Protein AF-Q9X5H3-F1 (afdb_monomer)

Radius of gyration: 11.9 Å; Cα contacts (8 Å, |Δi|>4): 51; chains: 1; bounding box: 23×24×29 Å

pLDDT: mean 95.86, std 8.27, range [49.31, 98.75]

Nearest PDB structures (foldseek):
  6mtz-assembly2_B  TM=1.002E+00  e=1.985E-06  Helicobacter pylori G27
  6mtz-assembly1_A  TM=9.966E-01  e=1.164E-05  Helicobacter pylori G27
  2bfw-assembly1_A  TM=5.044E-01  e=2.428E+00  Pyrococcus abyssi
  6vg7-assembly1_A  TM=5.882E-01  e=8.846E+00  synthetic construct

Organism: Helicobacter pylori (NCBI:txid210)

InterPro domains:
  IPR052968 Nucleotide metabolism enzyme [PTHR42146] (1-54)

Solvent-accessible surface area (backbone atoms only — not comparable to full-at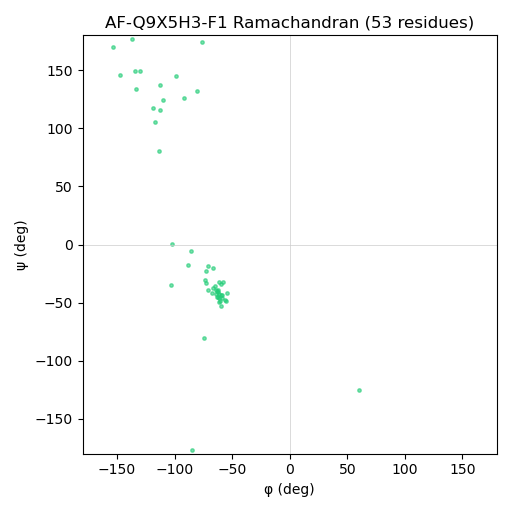om values): 3290 Å² total; per-residue (Å²): 126,86,43,76,47,78,36,39,74,53,73,67,25,48,47,54,52,59,56,49,56,77,77,41,92,49,61,47,80,47,68,25,81,60,70,71,46,44,55,51,52,51,52,52,51,52,51,53,54,53,60,63,70,79,110

Secondary structure (DSSP, 8-state):
--EEEEE-SSHHHHHHHHHHHHH-SSEEEEE--STHHHHHHHHHHHHHHHHHH--

Foldseek 3Di:
DAEEAEFEDDPVRVVVVVVVVVPDVHYHYHYDHDDPRSVVSVVVVVVVVVVVVVD

Sequence (55 aa):
MQVYHLSHIDLDGYACQLVSKQFFKNIQCYNANYGREVSARIYEILNAIAQSKEN

Structure (mmCIF, N/CA/C/O backbone):
data_AF-Q9X5H3-F1
#
_entry.id   AF-Q9X5H3-F1
#
loop_
_atom_site.group_PDB
_atom_site.id
_atom_site.type_symbol
_atom_site.label_atom_id
_atom_site.label_alt_id
_atom_site.label_comp_id
_atom_site.label_asym_id
_atom_site.label_entity_id
_atom_site.label_seq_id
_atom_site.pdbx_PDB_ins_code
_atom_site.Cartn_x
_atom_site.Cartn_y
_atom_site.Cartn_z
_atom_site.occupancy
_atom_site.B_iso_or_equiv
_atom_site.auth_seq_id
_atom_site.auth_comp_id
_atom_site.auth_asym_id
_atom_site.auth_atom_id
_atom_site.pdbx_PDB_model_num
ATOM 1 N N . MET A 1 1 ? -10.329 -4.618 14.483 1.00 89.31 1 MET A N 1
ATOM 2 C CA . MET A 1 1 ? -8.996 -4.130 14.074 1.00 89.31 1 MET A CA 1
ATOM 3 C C . MET A 1 1 ? -9.115 -3.558 12.673 1.00 89.31 1 MET A C 1
ATOM 5 O O . MET A 1 1 ? -9.620 -4.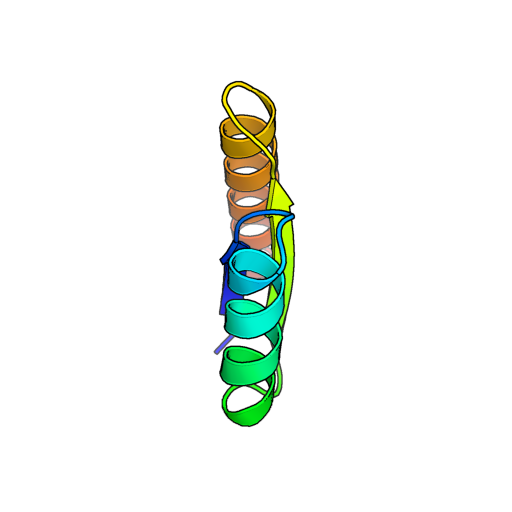263 11.809 1.00 89.31 1 MET A O 1
ATOM 9 N N . GLN A 1 2 ? -8.734 -2.296 12.481 1.00 96.38 2 GLN A N 1
ATOM 10 C CA . GLN A 1 2 ? -8.657 -1.663 11.161 1.00 96.38 2 GLN A CA 1
ATOM 11 C C . GLN A 1 2 ? -7.344 -2.074 10.482 1.00 96.38 2 GLN A C 1
ATOM 13 O O . GLN A 1 2 ? -6.296 -1.992 11.122 1.00 96.38 2 GLN A O 1
ATOM 18 N N . VAL A 1 3 ? -7.391 -2.496 9.215 1.00 98.25 3 VAL A N 1
ATOM 19 C CA . VAL A 1 3 ? -6.193 -2.819 8.417 1.00 98.25 3 VAL A CA 1
ATOM 20 C C . VAL A 1 3 ? -6.028 -1.803 7.288 1.00 98.25 3 VAL A C 1
ATOM 22 O O . VAL A 1 3 ? -6.994 -1.462 6.611 1.00 98.25 3 VAL A O 1
ATOM 25 N N . TYR A 1 4 ? -4.798 -1.350 7.061 1.00 98.50 4 TYR A N 1
ATOM 26 C CA . TYR A 1 4 ? -4.425 -0.521 5.916 1.00 98.50 4 TYR A CA 1
ATOM 27 C C . TYR A 1 4 ? -3.370 -1.278 5.101 1.00 98.50 4 TYR A C 1
ATOM 29 O O . TYR A 1 4 ? -2.305 -1.591 5.629 1.00 98.50 4 TYR A O 1
ATOM 37 N N . HIS A 1 5 ? -3.670 -1.622 3.846 1.00 98.69 5 HIS A N 1
ATOM 38 C CA . HIS A 1 5 ? -2.813 -2.461 2.999 1.00 98.69 5 HIS A CA 1
ATOM 39 C C . HIS A 1 5 ? -2.333 -1.683 1.772 1.00 98.69 5 HIS A C 1
ATOM 41 O O . HIS A 1 5 ? -3.092 -1.471 0.827 1.00 98.69 5 HIS A O 1
ATOM 47 N N . LEU A 1 6 ? -1.059 -1.290 1.784 1.00 98.75 6 LEU A N 1
ATOM 48 C CA . LEU A 1 6 ? -0.359 -0.711 0.638 1.00 98.75 6 LEU A CA 1
ATOM 49 C C . LEU A 1 6 ? 0.348 -1.806 -0.171 1.00 98.75 6 LEU A C 1
ATOM 51 O O . LEU A 1 6 ? 1.137 -2.554 0.397 1.00 98.75 6 LEU A O 1
ATOM 55 N N . SER A 1 7 ? 0.084 -1.879 -1.476 1.00 98.75 7 SER A N 1
ATOM 56 C CA . SER A 1 7 ? 0.712 -2.842 -2.393 1.00 98.75 7 SER A CA 1
ATOM 57 C C . SER A 1 7 ? 1.118 -2.194 -3.728 1.00 98.75 7 SER A C 1
ATOM 59 O O . SER A 1 7 ? 0.873 -1.005 -3.948 1.00 98.75 7 SER A O 1
ATOM 61 N N . HIS A 1 8 ? 1.752 -2.955 -4.621 1.00 98.62 8 HIS A N 1
ATOM 62 C CA . HIS A 1 8 ? 2.138 -2.489 -5.956 1.00 98.62 8 HIS A CA 1
ATOM 63 C C . HIS A 1 8 ? 0.939 -2.433 -6.929 1.00 98.62 8 HIS A C 1
ATOM 65 O O . HIS A 1 8 ? -0.180 -2.812 -6.567 1.00 98.62 8 HIS A O 1
ATOM 71 N N . ILE A 1 9 ? 1.144 -1.917 -8.148 1.00 98.56 9 ILE A N 1
ATOM 72 C CA . ILE A 1 9 ? 0.082 -1.744 -9.166 1.00 98.56 9 ILE A CA 1
ATOM 73 C C . ILE A 1 9 ? 0.094 -2.807 -10.274 1.00 98.56 9 ILE A C 1
ATOM 75 O O . ILE A 1 9 ? -0.720 -2.741 -11.194 1.00 98.56 9 ILE A O 1
ATOM 79 N N . ASP A 1 10 ? 1.021 -3.756 -10.224 1.00 98.44 10 ASP A N 1
ATOM 80 C CA . ASP A 1 10 ? 1.058 -4.881 -11.151 1.00 98.44 10 ASP A CA 1
ATOM 81 C C . ASP A 1 10 ? 0.146 -6.029 -10.683 1.00 98.44 10 ASP A C 1
ATOM 83 O O . ASP A 1 10 ? -0.598 -5.916 -9.702 1.00 98.44 10 ASP A O 1
ATOM 87 N N . LEU A 1 11 ? 0.159 -7.139 -11.427 1.00 98.56 11 LEU A N 1
ATOM 88 C CA . LEU A 1 11 ? -0.698 -8.289 -11.140 1.00 98.56 11 LEU A CA 1
ATOM 89 C C . LEU A 1 11 ? -0.454 -8.846 -9.733 1.00 98.56 11 LEU A C 1
ATOM 91 O O . LEU A 1 11 ? -1.418 -9.136 -9.026 1.00 98.56 11 LEU A O 1
ATOM 95 N N . ASP A 1 12 ? 0.809 -8.973 -9.327 1.00 98.50 12 ASP A N 1
ATOM 96 C CA . ASP A 1 12 ? 1.162 -9.480 -7.999 1.00 98.50 12 ASP A CA 1
ATOM 97 C C . ASP A 1 12 ? 0.728 -8.498 -6.899 1.00 98.50 12 ASP A C 1
ATOM 99 O O . ASP A 1 12 ? 0.093 -8.878 -5.909 1.00 98.50 12 ASP A O 1
ATOM 103 N N . GLY A 1 13 ? 0.936 -7.198 -7.134 1.00 98.50 13 GLY A N 1
ATOM 104 C CA . GLY A 1 13 ? 0.492 -6.139 -6.239 1.00 98.50 13 GLY A CA 1
ATOM 105 C C . GLY A 1 13 ? -1.013 -6.180 -5.954 1.00 98.50 13 GLY A C 1
ATOM 106 O O . GLY A 1 13 ? -1.435 -6.152 -4.790 1.00 98.50 13 GLY A O 1
ATOM 107 N N . TYR A 1 14 ? -1.839 -6.319 -6.993 1.00 98.62 14 TYR A N 1
ATOM 108 C CA . TYR A 1 14 ? -3.287 -6.459 -6.818 1.00 98.62 14 TYR A CA 1
ATOM 109 C C . TYR A 1 14 ? -3.702 -7.830 -6.261 1.00 98.62 14 TYR A C 1
ATOM 111 O O . TYR A 1 14 ? -4.652 -7.901 -5.471 1.00 98.62 14 TYR A O 1
ATOM 119 N N . ALA A 1 15 ? -2.993 -8.911 -6.598 1.00 98.69 15 ALA A N 1
ATOM 120 C CA . ALA A 1 15 ? -3.259 -10.240 -6.047 1.00 98.69 15 ALA A CA 1
ATOM 121 C C . ALA A 1 15 ? -3.061 -10.279 -4.522 1.00 98.69 15 ALA A C 1
ATOM 123 O O . ALA A 1 15 ? -3.899 -10.840 -3.811 1.00 98.69 15 ALA A O 1
ATOM 124 N N . CYS A 1 16 ? -2.040 -9.595 -3.994 1.00 98.75 16 CYS A N 1
ATOM 125 C CA . CYS A 1 16 ? -1.836 -9.446 -2.548 1.00 98.75 16 CYS A CA 1
ATOM 126 C C . CYS A 1 16 ? -3.079 -8.871 -1.849 1.00 98.75 16 CYS A C 1
ATOM 128 O O . CYS A 1 16 ? -3.503 -9.343 -0.787 1.00 98.75 16 CYS A O 1
ATOM 130 N N . GLN A 1 17 ? -3.715 -7.871 -2.463 1.00 98.62 17 GLN A N 1
ATOM 131 C CA . GLN A 1 17 ? -4.921 -7.266 -1.909 1.00 98.62 17 GLN A CA 1
ATOM 132 C C . GLN A 1 17 ? -6.130 -8.200 -2.001 1.00 98.62 17 GLN A C 1
ATOM 134 O O . GLN A 1 17 ? -6.895 -8.272 -1.035 1.00 98.62 17 GLN A O 1
ATOM 139 N N . LEU A 1 18 ? -6.278 -8.945 -3.103 1.00 98.50 18 LEU A N 1
ATOM 140 C CA . LEU A 1 18 ? -7.302 -9.987 -3.234 1.00 98.50 18 LEU A CA 1
ATOM 141 C C . LEU A 1 18 ? -7.194 -10.996 -2.090 1.00 98.50 18 LEU A C 1
ATOM 143 O O . LEU A 1 18 ? -8.200 -11.268 -1.434 1.00 98.50 18 LEU A O 1
ATOM 147 N N . VAL A 1 19 ? -5.982 -11.488 -1.814 1.00 98.62 19 VAL A N 1
ATOM 148 C CA . VAL A 1 19 ? -5.721 -12.421 -0.710 1.00 98.62 19 VAL A CA 1
ATOM 149 C C . VAL A 1 19 ? -6.108 -11.783 0.621 1.00 98.62 19 VAL A C 1
ATOM 151 O O . VAL A 1 19 ? -6.922 -12.341 1.351 1.00 98.62 19 VAL A O 1
ATOM 154 N N . SER A 1 20 ? -5.610 -10.581 0.926 1.00 98.38 20 SER A N 1
ATOM 155 C CA . SER A 1 20 ? -5.878 -9.930 2.218 1.00 98.38 20 SER A CA 1
ATOM 156 C C . SER A 1 20 ? -7.368 -9.671 2.492 1.00 98.38 20 SER A C 1
ATOM 158 O O . SER A 1 20 ? -7.816 -9.808 3.633 1.00 98.38 20 SER A O 1
ATOM 160 N N . LYS A 1 21 ? -8.159 -9.373 1.451 1.00 98.19 21 LYS A N 1
ATOM 161 C CA . LYS A 1 21 ? -9.611 -9.160 1.558 1.00 98.19 21 LYS A CA 1
ATOM 162 C C . LYS A 1 21 ? -10.386 -10.421 1.949 1.00 98.19 21 LYS A C 1
ATOM 164 O O . LYS A 1 21 ? -11.491 -10.296 2.466 1.00 98.19 21 LYS A O 1
ATOM 169 N N . GLN A 1 22 ? -9.822 -11.615 1.754 1.00 98.38 22 GLN A N 1
ATOM 170 C CA . GLN A 1 22 ? -10.439 -12.861 2.228 1.00 98.38 22 GLN A CA 1
ATOM 171 C C . GLN A 1 22 ? -10.342 -13.026 3.753 1.00 98.38 22 GLN A C 1
ATOM 173 O O . GLN A 1 22 ? -11.157 -13.730 4.345 1.00 98.38 22 GLN A O 1
ATOM 178 N N . PHE A 1 23 ? -9.376 -12.365 4.401 1.00 98.12 23 PHE A N 1
ATOM 179 C CA . PHE A 1 23 ? -9.129 -12.499 5.842 1.00 98.12 23 PHE A CA 1
ATOM 180 C C . PHE A 1 23 ? -9.650 -11.307 6.649 1.00 98.12 23 PHE A C 1
ATOM 182 O O . PHE A 1 23 ? -10.121 -11.477 7.775 1.00 98.12 23 PHE A O 1
ATOM 189 N N . PHE A 1 24 ? -9.590 -10.097 6.088 1.00 98.00 24 PHE A N 1
ATOM 190 C CA . PHE A 1 24 ? -9.944 -8.873 6.802 1.00 98.00 24 PHE A CA 1
ATOM 191 C C . PHE A 1 24 ? -11.211 -8.238 6.233 1.00 98.00 24 PHE A C 1
ATOM 193 O O . PHE A 1 24 ? -11.226 -7.749 5.108 1.00 98.00 24 PHE A O 1
ATOM 200 N N . LYS A 1 25 ? -12.269 -8.184 7.052 1.00 95.19 25 LYS A N 1
ATOM 201 C CA . LYS A 1 25 ? -13.530 -7.509 6.694 1.00 95.19 25 LYS A CA 1
ATOM 202 C C . LYS A 1 25 ? -13.423 -5.983 6.732 1.00 95.19 25 LYS A C 1
ATOM 204 O O . LYS A 1 25 ? -14.129 -5.311 5.995 1.00 95.19 25 LYS A O 1
ATOM 209 N N . ASN A 1 26 ? -12.565 -5.449 7.604 1.00 96.88 26 ASN A N 1
ATOM 210 C CA . ASN A 1 26 ? -12.370 -4.014 7.783 1.00 96.88 26 ASN A CA 1
ATOM 211 C C . ASN A 1 26 ? -10.956 -3.609 7.341 1.00 96.88 26 ASN A C 1
ATOM 213 O O . ASN A 1 26 ? -10.028 -3.535 8.153 1.00 96.88 26 ASN A O 1
ATOM 217 N N . ILE A 1 27 ? -10.795 -3.453 6.026 1.00 98.25 27 ILE A N 1
ATOM 218 C CA . ILE A 1 27 ? -9.520 -3.195 5.356 1.00 98.25 27 ILE A CA 1
ATOM 219 C C . ILE A 1 27 ? -9.660 -2.056 4.345 1.00 98.25 27 ILE A C 1
ATOM 221 O O . ILE A 1 27 ? -10.582 -2.050 3.532 1.00 98.25 27 ILE A O 1
ATOM 225 N N . GLN A 1 28 ? -8.708 -1.126 4.367 1.00 98.38 28 GLN A N 1
ATOM 226 C CA . GLN A 1 28 ? -8.552 -0.083 3.360 1.00 98.38 2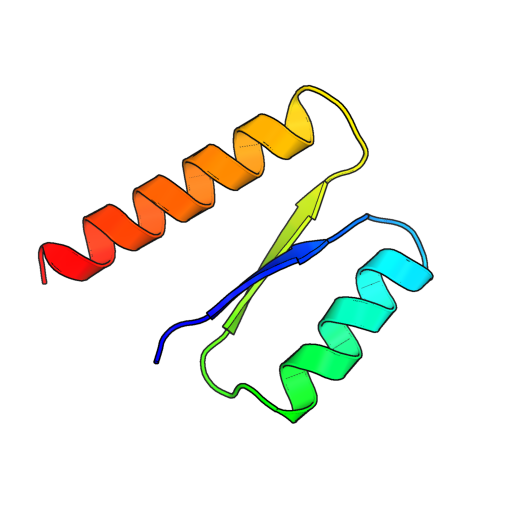8 GLN A CA 1
ATOM 227 C C . GLN A 1 28 ? -7.292 -0.361 2.534 1.00 98.38 28 GLN A C 1
ATOM 229 O O . GLN A 1 28 ? -6.197 -0.507 3.080 1.00 98.38 28 GLN A O 1
ATOM 234 N N . CYS A 1 29 ? -7.446 -0.445 1.216 1.00 98.44 29 CYS A N 1
ATOM 235 C CA . CYS A 1 29 ? -6.351 -0.732 0.292 1.00 98.44 29 CYS A CA 1
ATOM 236 C C . CYS A 1 29 ? -5.809 0.551 -0.350 1.00 98.44 29 CYS A C 1
ATOM 238 O O . CYS A 1 29 ? -6.580 1.459 -0.664 1.00 98.44 29 CYS A O 1
ATOM 240 N N . TYR A 1 30 ? -4.497 0.579 -0.578 1.00 98.75 30 TYR A N 1
ATOM 241 C CA . TYR A 1 30 ? -3.767 1.623 -1.296 1.00 98.75 30 TYR A CA 1
ATOM 242 C C . TYR A 1 30 ? -2.803 0.954 -2.272 1.00 98.75 30 TYR A C 1
ATOM 244 O O . TYR A 1 30 ? -2.277 -0.125 -1.991 1.00 98.75 30 TYR A O 1
ATOM 252 N N . ASN A 1 31 ? -2.528 1.603 -3.396 1.00 98.75 31 ASN A N 1
ATOM 253 C CA . ASN A 1 31 ? -1.549 1.117 -4.357 1.00 98.75 31 ASN A CA 1
ATOM 254 C C . ASN A 1 31 ? -0.573 2.231 -4.716 1.00 98.75 31 ASN A C 1
ATOM 256 O O . ASN A 1 31 ? -0.928 3.410 -4.683 1.00 98.75 31 ASN A O 1
ATOM 260 N N . ALA A 1 32 ? 0.656 1.847 -5.034 1.00 98.50 32 ALA A N 1
ATOM 261 C CA . ALA A 1 32 ? 1.671 2.752 -5.545 1.00 98.50 32 ALA A CA 1
ATOM 262 C C . ALA A 1 32 ? 2.590 2.015 -6.520 1.00 98.50 32 ALA A C 1
ATOM 264 O O . 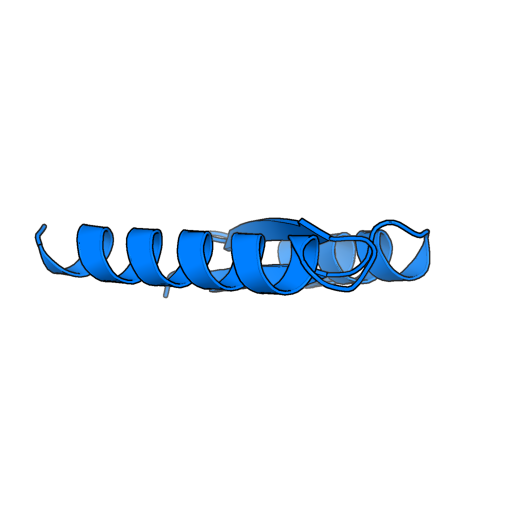ALA A 1 32 ? 2.897 0.838 -6.324 1.00 98.50 32 ALA A O 1
ATOM 265 N N . ASN A 1 33 ? 3.062 2.715 -7.548 1.00 97.81 33 ASN A N 1
ATOM 266 C CA . ASN A 1 33 ? 4.092 2.203 -8.435 1.00 97.81 33 ASN A CA 1
ATOM 267 C C . ASN A 1 33 ? 5.459 2.247 -7.726 1.00 97.81 33 ASN A C 1
ATOM 269 O O . ASN A 1 33 ? 5.899 1.260 -7.146 1.00 97.81 33 ASN A O 1
ATOM 273 N N . TYR A 1 34 ? 6.119 3.404 -7.678 1.00 97.12 34 TYR A N 1
ATOM 274 C CA . TYR A 1 34 ? 7.422 3.548 -7.022 1.00 97.12 34 TYR A CA 1
ATOM 275 C C . TYR A 1 34 ? 7.673 4.975 -6.529 1.00 97.12 34 TYR A C 1
ATOM 277 O O . TYR A 1 34 ? 6.958 5.927 -6.855 1.00 97.12 34 TYR A O 1
ATOM 285 N N . GLY A 1 35 ? 8.742 5.132 -5.747 1.00 97.44 35 GLY A N 1
ATOM 286 C CA . GLY A 1 35 ? 9.270 6.432 -5.345 1.00 97.44 35 GLY A CA 1
ATOM 287 C C . GLY A 1 35 ? 8.259 7.265 -4.559 1.00 97.44 35 GLY A C 1
ATOM 288 O O . GLY A 1 35 ? 7.725 6.819 -3.546 1.00 97.44 35 GLY A O 1
ATOM 289 N N . ARG A 1 36 ? 7.997 8.491 -5.030 1.00 97.25 36 ARG A N 1
ATOM 290 C CA . ARG A 1 36 ? 7.175 9.482 -4.313 1.00 97.25 36 ARG A CA 1
ATOM 291 C C . ARG A 1 36 ? 5.761 8.998 -4.005 1.00 97.25 36 ARG A C 1
ATOM 293 O O . ARG A 1 36 ? 5.207 9.385 -2.980 1.00 97.25 36 ARG A O 1
ATOM 300 N N . GLU A 1 37 ? 5.186 8.163 -4.866 1.00 97.44 37 GLU A N 1
ATOM 301 C CA . GLU A 1 37 ? 3.830 7.656 -4.659 1.00 97.44 37 GLU A CA 1
ATOM 302 C C . GLU A 1 37 ? 3.752 6.741 -3.433 1.00 97.44 37 GLU A C 1
ATOM 304 O O . GLU A 1 37 ? 2.804 6.845 -2.659 1.00 97.44 37 GLU A O 1
ATOM 309 N N . VAL A 1 38 ? 4.788 5.928 -3.192 1.00 98.44 38 VAL A N 1
ATOM 310 C CA . VAL A 1 38 ? 4.872 5.060 -2.008 1.00 98.44 38 VAL A CA 1
ATOM 311 C C . VAL A 1 38 ? 4.842 5.908 -0.738 1.00 98.44 38 VAL A C 1
ATOM 313 O O . VAL A 1 38 ? 4.030 5.660 0.151 1.00 98.44 38 VAL A O 1
ATOM 316 N N . SER A 1 39 ? 5.665 6.959 -0.674 1.00 98.50 39 SER A N 1
ATOM 317 C CA . SER A 1 39 ? 5.678 7.883 0.466 1.00 98.50 39 SER A CA 1
ATOM 318 C C . SER A 1 39 ? 4.331 8.587 0.647 1.00 98.50 39 SER A C 1
ATOM 320 O O . SER A 1 39 ? 3.837 8.666 1.767 1.00 98.50 39 SER A O 1
ATOM 322 N N . ALA A 1 40 ? 3.702 9.043 -0.442 1.00 98.62 40 ALA A N 1
ATOM 323 C CA . ALA A 1 40 ? 2.386 9.679 -0.386 1.00 98.62 40 ALA A CA 1
ATOM 324 C C . ALA A 1 40 ? 1.322 8.750 0.225 1.00 98.62 40 ALA A C 1
ATOM 326 O O . ALA A 1 40 ? 0.611 9.168 1.138 1.00 98.62 40 ALA A O 1
ATOM 327 N N . ARG A 1 41 ? 1.269 7.475 -0.193 1.00 98.62 41 ARG A N 1
ATOM 328 C CA . ARG A 1 41 ? 0.333 6.498 0.391 1.00 98.62 41 ARG A CA 1
ATOM 329 C C . ARG A 1 41 ? 0.631 6.212 1.865 1.00 98.62 41 ARG A C 1
ATOM 331 O O . ARG A 1 41 ? -0.302 6.060 2.646 1.00 98.62 41 ARG A O 1
ATOM 338 N N . ILE A 1 42 ? 1.904 6.185 2.270 1.00 98.69 42 ILE A N 1
ATOM 339 C CA . ILE A 1 42 ? 2.276 6.042 3.689 1.00 98.69 42 ILE A CA 1
ATOM 340 C C . ILE A 1 42 ? 1.725 7.215 4.511 1.00 98.69 42 ILE A C 1
ATOM 342 O O . ILE A 1 42 ? 1.122 6.988 5.559 1.00 98.69 42 ILE A O 1
ATOM 346 N N . TYR A 1 43 ? 1.875 8.456 4.038 1.00 98.56 43 TYR A N 1
ATOM 347 C CA . TYR A 1 43 ? 1.334 9.623 4.742 1.00 98.56 43 TYR A CA 1
ATOM 348 C C . TYR A 1 43 ? -0.196 9.608 4.812 1.00 98.56 43 TYR A C 1
ATOM 350 O O . TYR A 1 43 ? -0.759 9.924 5.858 1.00 98.56 43 TYR A O 1
ATOM 358 N N . GLU A 1 44 ? -0.876 9.188 3.744 1.00 98.56 44 GLU A N 1
ATOM 359 C CA . GLU A 1 44 ? -2.333 9.011 3.756 1.00 98.56 44 GLU A CA 1
ATOM 360 C C . GLU A 1 44 ? -2.783 7.985 4.803 1.00 98.56 44 GLU A C 1
ATOM 362 O O . GLU A 1 44 ? -3.733 8.242 5.544 1.00 98.56 44 GLU A O 1
ATOM 367 N N . ILE A 1 45 ? -2.076 6.856 4.914 1.00 98.62 45 ILE A N 1
ATOM 368 C CA . ILE A 1 45 ? -2.353 5.830 5.928 1.00 98.62 45 ILE A CA 1
ATOM 369 C C . ILE A 1 45 ? -2.137 6.387 7.340 1.00 98.62 45 ILE A C 1
ATOM 371 O O . ILE A 1 45 ? -2.982 6.186 8.211 1.00 98.62 45 ILE A O 1
ATOM 375 N N . LEU A 1 46 ? -1.040 7.112 7.582 1.00 98.31 46 LEU A N 1
ATOM 376 C CA . LEU A 1 46 ? -0.768 7.719 8.891 1.00 98.31 46 LEU A CA 1
ATOM 377 C C . LEU A 1 46 ? -1.837 8.748 9.280 1.00 98.31 46 LEU A C 1
ATOM 379 O O . LEU A 1 46 ? -2.280 8.755 10.428 1.00 98.31 46 LEU A O 1
ATOM 383 N N . ASN A 1 47 ? -2.295 9.562 8.326 1.00 98.06 47 ASN A N 1
ATOM 384 C CA . ASN A 1 47 ? -3.375 10.521 8.551 1.00 98.06 47 ASN A CA 1
ATOM 385 C C . ASN A 1 47 ? -4.698 9.815 8.878 1.00 98.06 47 ASN A C 1
ATOM 387 O O . ASN A 1 47 ? -5.384 10.221 9.815 1.00 98.06 47 ASN A O 1
ATOM 391 N N . ALA A 1 48 ? -5.031 8.728 8.174 1.00 96.94 48 ALA A N 1
ATOM 392 C CA . ALA A 1 48 ? -6.219 7.926 8.475 1.00 96.94 48 ALA A CA 1
ATOM 393 C C . ALA A 1 48 ? -6.142 7.286 9.874 1.00 96.94 48 ALA A C 1
ATOM 395 O O . ALA A 1 48 ? -7.122 7.285 10.621 1.00 96.94 48 ALA A O 1
ATOM 396 N N . ILE A 1 49 ? -4.959 6.799 10.273 1.00 96.88 49 ILE A N 1
ATOM 397 C CA . ILE A 1 49 ? -4.723 6.284 11.629 1.00 96.88 49 ILE A CA 1
ATOM 398 C C . ILE A 1 49 ? -4.919 7.390 12.673 1.00 96.88 49 ILE A C 1
ATOM 400 O O . ILE A 1 49 ? -5.577 7.146 13.684 1.00 96.88 49 ILE A O 1
ATOM 404 N N . ALA A 1 50 ? -4.378 8.590 12.449 1.00 96.50 50 ALA A N 1
ATOM 405 C CA . ALA A 1 50 ? -4.522 9.713 13.373 1.00 96.50 50 ALA A CA 1
ATOM 406 C C . ALA A 1 50 ? -5.994 10.121 13.550 1.00 96.50 50 ALA A C 1
ATOM 408 O O . ALA A 1 50 ? -6.483 10.147 14.677 1.00 96.50 50 ALA A O 1
ATOM 409 N N . GLN A 1 51 ? -6.727 10.302 12.447 1.00 94.00 51 GLN A N 1
ATOM 410 C CA . GLN A 1 51 ? -8.155 10.652 12.464 1.00 94.00 51 GLN A CA 1
ATOM 411 C C . GLN A 1 51 ? -9.020 9.582 13.144 1.00 94.00 51 GLN A C 1
ATOM 413 O O . GLN A 1 51 ? -10.018 9.896 13.789 1.00 94.00 51 GLN A O 1
ATOM 418 N N . SER A 1 52 ? -8.635 8.305 13.045 1.00 87.50 52 SER A N 1
ATOM 419 C CA . SER A 1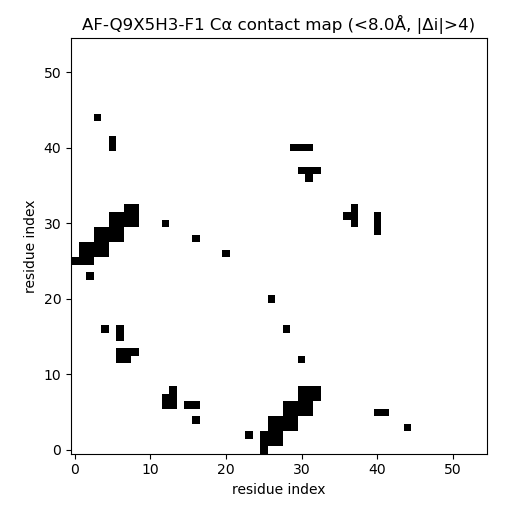 52 ? -9.354 7.219 13.720 1.00 87.50 52 SER A CA 1
ATOM 420 C C . SER A 1 52 ? -9.182 7.201 15.244 1.00 87.50 52 SER A C 1
ATOM 422 O O . SER A 1 52 ? -9.981 6.560 15.913 1.00 87.50 52 SER A O 1
ATOM 424 N N . LYS A 1 53 ? -8.155 7.870 15.793 1.00 76.00 53 LYS A N 1
ATOM 425 C CA . LYS A 1 53 ? -7.920 7.971 17.247 1.00 76.00 53 LYS A CA 1
ATOM 426 C C . LYS A 1 53 ? -8.633 9.155 17.901 1.00 76.00 53 LYS A C 1
ATOM 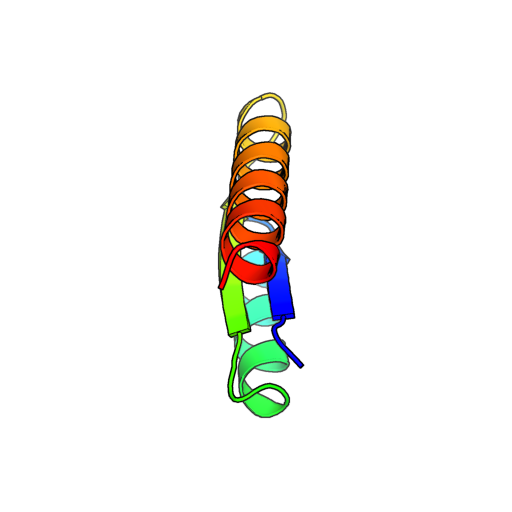428 O O . LYS A 1 53 ? -8.728 9.189 19.122 1.00 76.00 53 LYS A O 1
ATOM 433 N N . GLU A 1 54 ? -9.057 10.135 17.108 1.00 67.50 54 GLU A N 1
ATOM 434 C CA . GLU A 1 54 ? -9.742 11.343 17.585 1.00 67.50 54 GLU A CA 1
ATOM 435 C C . GLU A 1 54 ? -11.263 11.146 17.738 1.00 67.50 54 GLU A C 1
ATOM 437 O O . GLU A 1 54 ? -11.936 12.034 18.257 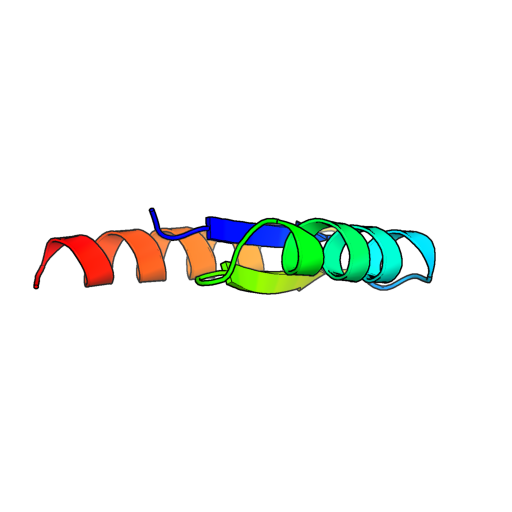1.00 67.50 54 GLU A O 1
ATOM 442 N N . ASN A 1 55 ? -11.788 9.982 17.333 1.00 49.31 55 ASN A N 1
ATOM 443 C CA . ASN A 1 55 ? -13.174 9.542 17.536 1.00 49.31 55 AS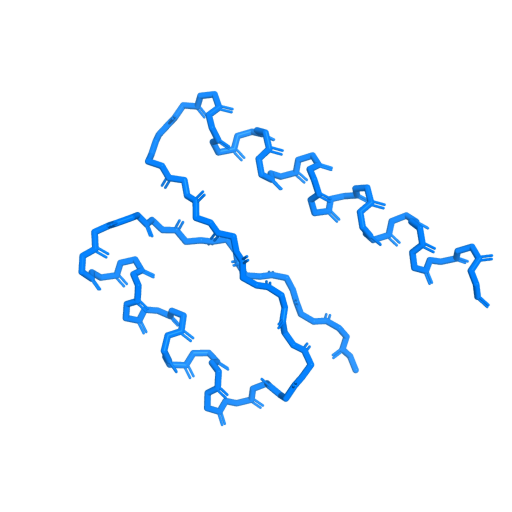N A CA 1
ATOM 444 C C . ASN A 1 55 ? -13.243 8.418 18.575 1.00 49.31 55 ASN A C 1
ATOM 446 O O . ASN A 1 55 ? -14.252 8.370 19.312 1.00 49.31 55 ASN A O 1
#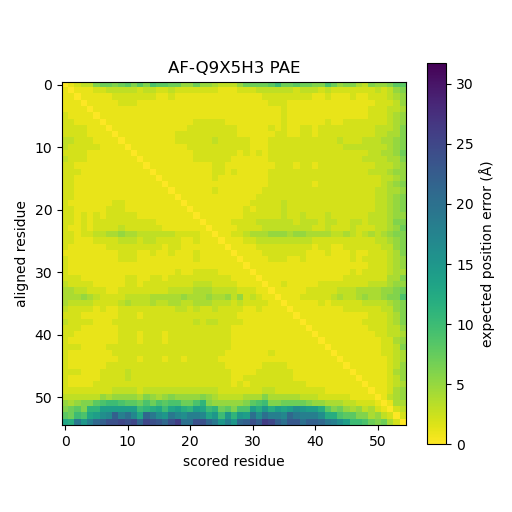

Mean predicted aligned error: 2.63 Å